Protein AF-A0A816FW37-F1 (afdb_monomer)

Structure (mmCIF, N/CA/C/O backbone):
data_AF-A0A816FW37-F1
#
_entry.id   AF-A0A816FW37-F1
#
loop_
_atom_site.group_PDB
_atom_site.id
_atom_site.type_symbol
_atom_site.label_atom_id
_atom_site.label_alt_id
_atom_site.label_comp_id
_atom_site.label_asym_id
_atom_site.label_entity_id
_atom_site.label_seq_id
_atom_site.pdbx_PDB_ins_code
_atom_site.Cartn_x
_atom_site.Cartn_y
_atom_site.Cartn_z
_atom_site.occupancy
_atom_site.B_iso_or_equiv
_atom_site.auth_seq_id
_atom_site.auth_comp_id
_atom_site.auth_asym_id
_atom_site.auth_atom_id
_atom_site.pdbx_PDB_model_num
ATOM 1 N N . MET A 1 1 ? 6.000 2.654 23.939 1.00 50.28 1 MET A N 1
ATOM 2 C CA . MET A 1 1 ? 4.684 3.120 23.438 1.00 50.28 1 MET A CA 1
ATOM 3 C C . MET A 1 1 ? 4.744 4.065 22.223 1.00 50.28 1 MET A C 1
ATOM 5 O O . MET A 1 1 ? 3.702 4.258 21.612 1.00 50.28 1 MET A O 1
ATOM 9 N N . SER A 1 2 ? 5.897 4.619 21.807 1.00 62.69 2 SER A N 1
ATOM 10 C CA . SER A 1 2 ? 5.949 5.564 20.665 1.00 62.69 2 SER A CA 1
ATOM 11 C C . SER A 1 2 ? 5.741 4.944 19.274 1.00 62.69 2 SER A C 1
ATOM 13 O O . SER A 1 2 ? 5.118 5.576 18.431 1.00 62.69 2 SER A O 1
ATOM 15 N N . TYR A 1 3 ? 6.193 3.708 19.027 1.00 64.31 3 TYR A N 1
ATOM 16 C CA . TYR A 1 3 ? 6.096 3.083 17.696 1.00 64.31 3 TYR A CA 1
ATOM 17 C C . TYR A 1 3 ? 4.648 2.761 17.287 1.00 64.31 3 TYR A C 1
ATOM 19 O O . TYR A 1 3 ? 4.237 3.073 16.177 1.00 64.31 3 TYR A O 1
ATOM 27 N N . MET A 1 4 ? 3.829 2.256 18.220 1.00 60.22 4 MET A N 1
ATOM 28 C CA . MET A 1 4 ? 2.393 2.033 17.981 1.00 60.22 4 MET A CA 1
ATOM 29 C C . MET A 1 4 ? 1.646 3.320 17.615 1.00 60.22 4 MET A C 1
ATOM 31 O O . MET A 1 4 ? 0.770 3.268 16.763 1.00 60.22 4 MET A O 1
ATOM 35 N N . ARG A 1 5 ? 2.009 4.468 18.212 1.00 61.19 5 ARG A N 1
ATOM 36 C CA . ARG A 1 5 ? 1.451 5.778 17.827 1.00 61.19 5 ARG A CA 1
ATOM 37 C C . ARG A 1 5 ? 1.886 6.208 16.427 1.00 61.19 5 ARG A C 1
ATOM 39 O O . ARG A 1 5 ? 1.120 6.863 15.735 1.00 61.19 5 ARG A O 1
ATOM 46 N N . SER A 1 6 ? 3.096 5.838 16.013 1.00 62.09 6 SER A N 1
ATOM 47 C CA . SER A 1 6 ? 3.582 6.108 14.659 1.00 62.09 6 SER A CA 1
ATOM 48 C C . SER A 1 6 ? 2.854 5.261 13.610 1.00 62.09 6 SER A C 1
ATOM 50 O O . SER A 1 6 ? 2.553 5.763 12.535 1.00 62.09 6 SER A O 1
ATOM 52 N N . ILE A 1 7 ? 2.513 4.008 13.935 1.00 63.22 7 ILE A N 1
ATOM 53 C CA . ILE A 1 7 ? 1.723 3.127 13.058 1.00 63.22 7 ILE A CA 1
ATOM 54 C C . ILE A 1 7 ? 0.291 3.651 12.903 1.00 63.22 7 ILE A C 1
ATOM 56 O O . ILE A 1 7 ? -0.211 3.702 11.790 1.00 63.22 7 ILE A O 1
ATOM 60 N N . THR A 1 8 ? -0.363 4.108 13.977 1.00 58.28 8 THR A N 1
ATOM 61 C CA . THR A 1 8 ? -1.691 4.745 13.865 1.00 58.28 8 THR A CA 1
ATOM 62 C C . THR A 1 8 ? -1.662 6.133 13.225 1.00 58.28 8 THR A C 1
ATOM 64 O O . THR A 1 8 ? -2.718 6.656 12.885 1.00 58.28 8 THR A O 1
ATOM 67 N N . SER A 1 9 ? -0.479 6.726 13.031 1.00 60.28 9 SER A N 1
ATOM 68 C CA . SER A 1 9 ? -0.315 7.919 12.196 1.00 60.28 9 SER A CA 1
ATOM 69 C C . SER A 1 9 ? -0.237 7.590 10.701 1.00 60.28 9 SER A C 1
ATOM 71 O O . SER A 1 9 ? -0.280 8.512 9.887 1.00 60.28 9 SER A O 1
ATOM 73 N N . MET A 1 10 ? -0.107 6.314 10.318 1.00 62.19 10 MET A N 1
ATOM 74 C CA . MET A 1 10 ? -0.288 5.914 8.924 1.00 62.19 10 MET A CA 1
ATOM 75 C C . MET A 1 10 ? -1.764 6.071 8.567 1.00 62.19 10 MET A C 1
ATOM 77 O O . MET A 1 10 ? -2.631 5.717 9.357 1.00 62.19 10 MET A O 1
ATOM 81 N N . ASN A 1 11 ? -2.059 6.597 7.377 1.00 64.31 11 ASN A N 1
ATOM 82 C CA . ASN A 1 11 ? -3.413 6.963 6.924 1.00 64.31 11 ASN A CA 1
ATOM 83 C C . ASN A 1 11 ? -4.423 5.791 6.819 1.00 64.31 11 ASN A C 1
ATOM 85 O O . ASN A 1 11 ? -5.532 5.976 6.305 1.00 64.31 11 ASN A O 1
ATOM 89 N N . VAL A 1 12 ? -4.078 4.599 7.312 1.00 64.44 12 VAL A N 1
ATOM 90 C CA . VAL A 1 12 ? -5.013 3.497 7.550 1.00 64.44 12 VAL A CA 1
ATOM 91 C C . VAL A 1 12 ? -5.883 3.889 8.738 1.00 64.44 12 VAL A C 1
ATOM 93 O O . VAL A 1 12 ? -5.441 3.929 9.883 1.00 64.44 12 VAL A O 1
ATOM 96 N N . THR A 1 13 ? -7.119 4.267 8.446 1.00 64.50 13 THR A N 1
ATOM 97 C CA . THR A 1 13 ? -7.950 5.043 9.375 1.00 64.50 13 THR A CA 1
ATOM 98 C C . THR A 1 13 ? -9.237 4.326 9.742 1.00 64.50 13 THR A C 1
ATOM 100 O O . THR A 1 13 ? -9.881 4.707 10.719 1.00 64.50 13 THR A O 1
ATOM 103 N N . ASN A 1 14 ? -9.634 3.287 9.000 1.00 73.81 14 ASN A N 1
ATOM 104 C CA . ASN A 1 14 ? -10.878 2.582 9.274 1.00 73.81 14 ASN A CA 1
ATOM 105 C C . ASN A 1 14 ? -10.838 1.086 8.919 1.00 73.81 14 ASN A C 1
ATOM 107 O O . ASN A 1 14 ? -10.039 0.627 8.113 1.00 73.81 14 ASN A O 1
ATOM 111 N N . LYS A 1 15 ? -11.781 0.332 9.492 1.00 83.88 15 LYS A N 1
ATOM 112 C CA . LYS A 1 15 ? -11.983 -1.110 9.260 1.00 83.88 15 LYS A CA 1
ATOM 113 C C . LYS A 1 15 ? -12.370 -1.501 7.824 1.00 83.88 15 LYS A C 1
ATOM 115 O O . LYS A 1 15 ? -12.345 -2.676 7.484 1.00 83.88 15 LYS A O 1
ATOM 120 N N . ASN A 1 16 ? -12.783 -0.540 6.998 1.00 86.44 16 ASN A N 1
ATOM 121 C CA . ASN A 1 16 ? -13.108 -0.780 5.592 1.00 86.44 16 ASN A CA 1
ATOM 122 C C . ASN A 1 16 ? -11.877 -0.575 4.696 1.00 86.44 16 ASN A C 1
ATOM 124 O O . ASN A 1 16 ? -11.995 -0.685 3.476 1.00 86.44 16 ASN A O 1
ATOM 128 N N . ASP A 1 17 ? -10.717 -0.250 5.276 1.00 89.12 17 ASP A N 1
ATOM 129 C CA . ASP A 1 17 ? -9.495 -0.093 4.514 1.00 89.12 17 ASP A CA 1
ATOM 130 C C . ASP A 1 17 ? -8.937 -1.434 4.070 1.00 89.12 17 ASP A C 1
ATOM 132 O O . ASP A 1 17 ? -8.867 -2.398 4.834 1.00 89.12 17 ASP A O 1
ATOM 136 N N . ILE A 1 18 ? -8.532 -1.461 2.805 1.00 91.25 18 ILE A N 1
ATOM 137 C CA . ILE A 1 18 ? -7.901 -2.599 2.160 1.00 91.25 18 ILE A CA 1
ATOM 138 C C . ILE A 1 18 ? -6.469 -2.173 1.856 1.00 91.25 18 ILE A C 1
ATOM 140 O O . ILE A 1 18 ? -6.224 -1.363 0.956 1.00 91.25 18 ILE A O 1
ATOM 144 N N . VAL A 1 19 ? -5.545 -2.680 2.669 1.00 90.69 19 VAL A N 1
ATOM 145 C CA . VAL A 1 19 ? -4.120 -2.338 2.656 1.00 90.69 19 VAL A CA 1
ATOM 146 C C . VAL A 1 19 ? -3.381 -3.344 1.788 1.00 90.69 19 VAL A C 1
ATOM 148 O O . VAL A 1 19 ? -3.416 -4.541 2.065 1.00 90.69 19 VAL A O 1
ATOM 151 N N . VAL A 1 20 ? -2.695 -2.874 0.748 1.00 91.44 20 VAL A N 1
ATOM 152 C CA . VAL A 1 20 ? -1.846 -3.736 -0.084 1.00 91.44 20 VAL A CA 1
ATOM 153 C C . VAL A 1 20 ? -0.521 -3.975 0.625 1.00 91.44 20 VAL A C 1
ATOM 155 O O . VAL A 1 20 ? 0.226 -3.029 0.857 1.00 91.44 20 VAL A O 1
ATOM 158 N N . GLN A 1 21 ? -0.215 -5.239 0.920 1.00 90.75 21 GLN A N 1
ATOM 159 C CA . GLN A 1 21 ? 1.113 -5.639 1.370 1.00 90.75 21 GLN A CA 1
ATOM 160 C C . GLN A 1 21 ? 2.010 -5.837 0.142 1.00 90.75 21 GLN A C 1
ATOM 162 O O . GLN A 1 21 ? 2.023 -6.907 -0.475 1.00 90.75 21 GLN A O 1
ATOM 167 N N . LEU A 1 22 ? 2.699 -4.757 -0.232 1.00 87.31 22 LEU A N 1
ATOM 168 C CA . LEU A 1 22 ? 3.634 -4.695 -1.355 1.00 87.31 22 LEU A CA 1
ATOM 169 C C . LEU A 1 22 ? 5.103 -4.791 -0.921 1.00 87.31 22 LEU A C 1
ATOM 171 O O . LEU A 1 22 ? 5.950 -5.269 -1.683 1.00 87.31 22 LEU A O 1
ATOM 175 N N . THR A 1 23 ? 5.416 -4.309 0.274 1.00 83.62 23 THR A N 1
ATOM 176 C CA . THR A 1 23 ? 6.782 -4.166 0.755 1.00 83.62 23 THR A CA 1
ATOM 177 C C . THR A 1 23 ? 7.402 -5.533 1.047 1.00 83.62 23 THR A C 1
ATOM 179 O O . THR A 1 23 ? 6.810 -6.396 1.682 1.00 83.62 23 THR A O 1
ATOM 182 N N . SER A 1 24 ? 8.634 -5.767 0.593 1.00 82.06 24 SER A N 1
ATOM 183 C CA . SER A 1 24 ? 9.347 -7.000 0.950 1.00 82.06 24 SER A CA 1
ATOM 184 C C . SER A 1 24 ? 9.631 -7.043 2.455 1.00 82.06 24 SER A C 1
ATOM 186 O O . SER A 1 24 ? 9.937 -6.020 3.064 1.00 82.06 24 SER A O 1
ATOM 188 N N . SER A 1 25 ? 9.620 -8.238 3.050 1.00 77.31 25 SER A N 1
ATOM 189 C CA . SER A 1 25 ? 9.926 -8.448 4.472 1.00 77.31 25 SER A CA 1
ATOM 190 C C . SER A 1 25 ? 11.325 -7.977 4.888 1.00 77.31 25 SER A C 1
ATOM 192 O O . SER A 1 25 ? 11.610 -7.885 6.078 1.00 77.31 25 SER A O 1
ATOM 194 N N . SER A 1 26 ? 12.214 -7.712 3.927 1.00 80.88 26 SER A N 1
ATOM 195 C CA . SER A 1 26 ? 13.543 -7.142 4.170 1.00 80.88 26 SER A CA 1
ATOM 196 C C . SER A 1 26 ? 13.535 -5.628 4.419 1.00 80.88 26 SER A C 1
ATOM 198 O O . SER A 1 26 ? 14.563 -5.096 4.830 1.00 80.88 26 SER A O 1
ATOM 200 N N . PHE A 1 27 ? 12.414 -4.939 4.181 1.00 80.81 27 PHE A N 1
ATOM 201 C CA . PHE A 1 27 ? 12.247 -3.510 4.446 1.00 80.81 27 PHE A CA 1
ATOM 202 C C . PHE A 1 27 ? 11.393 -3.277 5.697 1.00 80.81 27 PHE A C 1
ATOM 204 O O . PHE A 1 27 ? 10.464 -4.024 6.008 1.00 80.81 27 PHE A O 1
ATOM 211 N N . ASP A 1 28 ? 11.699 -2.200 6.41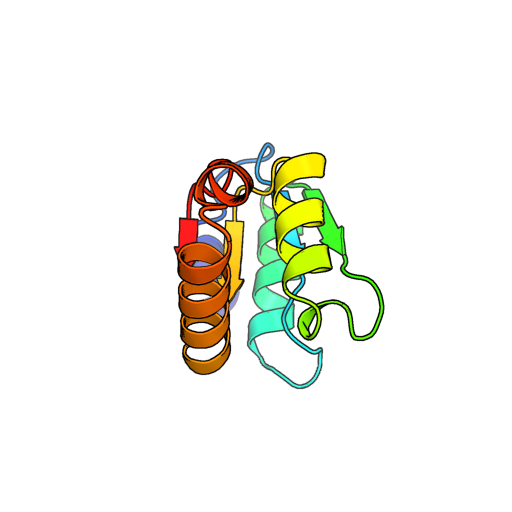2 1.00 80.12 28 ASP A N 1
ATOM 212 C CA . ASP A 1 28 ? 11.074 -1.803 7.674 1.00 80.12 28 ASP A CA 1
ATOM 213 C C . ASP A 1 28 ? 9.590 -1.426 7.543 1.00 80.12 28 ASP A C 1
ATOM 215 O O . ASP A 1 28 ? 8.845 -1.541 8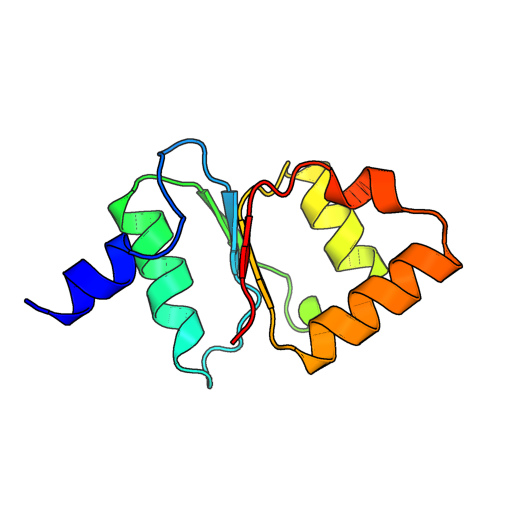.517 1.00 80.12 28 ASP A O 1
ATOM 219 N N . HIS A 1 29 ? 9.135 -1.055 6.344 1.00 79.12 29 HIS A N 1
ATOM 220 C CA . HIS A 1 29 ? 7.742 -0.679 6.093 1.00 79.12 29 HIS A CA 1
ATOM 221 C C . HIS A 1 29 ? 6.747 -1.858 6.037 1.00 79.12 29 HIS A C 1
ATOM 223 O O . HIS A 1 29 ? 5.550 -1.659 6.245 1.00 79.12 29 HIS A O 1
ATOM 229 N N . HIS A 1 30 ? 7.219 -3.101 5.871 1.00 82.25 30 HIS A N 1
ATOM 230 C CA . HIS A 1 30 ? 6.349 -4.288 5.853 1.00 82.25 30 HIS A CA 1
ATOM 231 C C . HIS A 1 30 ? 5.601 -4.483 7.187 1.00 82.25 30 HIS A C 1
ATOM 233 O O . HIS A 1 30 ? 4.435 -4.883 7.224 1.00 82.25 30 HIS A O 1
ATOM 239 N N . MET A 1 31 ? 6.255 -4.180 8.315 1.00 85.69 31 MET A N 1
ATOM 240 C CA . MET A 1 31 ? 5.657 -4.328 9.647 1.00 85.69 31 MET A CA 1
ATOM 241 C C . MET A 1 31 ? 4.514 -3.331 9.891 1.00 85.69 31 MET A C 1
ATOM 243 O O . MET A 1 31 ? 3.429 -3.773 10.272 1.00 85.69 31 MET A O 1
ATOM 247 N N . PRO A 1 32 ? 4.701 -2.018 9.677 1.00 82.25 32 PRO A N 1
ATOM 248 C CA . PRO A 1 32 ? 3.624 -1.049 9.817 1.00 82.25 32 PRO A CA 1
ATOM 249 C C . PRO A 1 32 ? 2.412 -1.287 8.908 1.00 82.25 32 PRO A C 1
ATOM 251 O O . PRO A 1 32 ? 1.294 -1.070 9.362 1.00 82.25 32 PRO A O 1
ATOM 254 N N . GLU A 1 33 ? 2.590 -1.788 7.682 1.00 83.94 33 GLU A N 1
ATOM 255 C CA . GLU A 1 33 ? 1.466 -2.145 6.798 1.00 83.94 33 GLU A CA 1
ATOM 256 C C . GLU A 1 33 ? 0.590 -3.248 7.410 1.00 83.94 33 GLU A C 1
ATOM 258 O O . GLU A 1 33 ? -0.635 -3.124 7.490 1.00 83.94 33 GLU A O 1
ATOM 263 N N . ILE A 1 34 ? 1.225 -4.311 7.912 1.00 87.38 34 ILE A N 1
ATOM 264 C CA . ILE A 1 34 ? 0.525 -5.427 8.558 1.00 87.38 34 ILE A CA 1
ATOM 265 C C . ILE A 1 34 ? -0.087 -4.977 9.882 1.00 87.38 34 ILE A C 1
ATOM 267 O O . ILE A 1 34 ? -1.272 -5.194 10.132 1.00 87.38 34 ILE A O 1
ATOM 271 N N . ALA A 1 35 ? 0.710 -4.345 10.743 1.00 85.31 35 ALA A N 1
ATOM 272 C CA . ALA A 1 35 ? 0.277 -3.937 12.070 1.00 85.31 35 ALA A CA 1
ATOM 273 C C . ALA A 1 35 ? -0.827 -2.876 11.998 1.00 85.31 35 ALA A C 1
ATOM 275 O O . ALA A 1 35 ? -1.813 -2.989 12.717 1.00 85.31 35 ALA A O 1
ATOM 276 N N . GLY A 1 36 ? -0.707 -1.885 11.112 1.00 81.94 36 GLY A N 1
ATOM 277 C CA . GLY A 1 36 ? -1.721 -0.853 10.904 1.00 81.94 36 GLY A CA 1
ATOM 278 C C . GLY A 1 36 ? -3.052 -1.450 10.458 1.00 81.94 36 GLY A C 1
ATOM 279 O O . GLY A 1 36 ? -4.094 -1.122 11.025 1.00 81.94 36 GLY A O 1
ATOM 280 N N . CYS A 1 37 ? -3.017 -2.404 9.525 1.00 86.31 37 CYS A N 1
ATOM 281 C CA . CYS A 1 37 ? -4.206 -3.133 9.098 1.00 86.31 37 CYS A CA 1
ATOM 282 C C . CYS A 1 37 ? -4.839 -3.944 10.243 1.00 86.31 37 CYS A C 1
ATOM 284 O O . CYS A 1 37 ? -6.042 -3.849 10.484 1.00 86.31 37 CYS A O 1
ATOM 286 N N . LEU A 1 38 ? -4.036 -4.712 10.985 1.00 85.25 38 LEU A N 1
ATOM 287 C CA . LEU A 1 38 ? -4.528 -5.564 12.072 1.00 85.25 38 LEU A CA 1
ATOM 288 C C . LEU A 1 38 ? -5.057 -4.757 13.268 1.00 85.25 38 LEU A C 1
ATOM 290 O O . LEU A 1 38 ? -6.047 -5.151 13.877 1.00 85.25 38 LEU A O 1
ATOM 294 N N . ILE A 1 39 ? -4.433 -3.622 13.596 1.00 85.81 39 ILE A N 1
ATOM 295 C CA . ILE A 1 39 ? -4.854 -2.743 14.699 1.00 85.81 39 ILE A CA 1
ATOM 296 C C . ILE A 1 39 ? -6.179 -2.042 14.374 1.00 85.81 39 ILE A C 1
ATOM 298 O O . ILE A 1 39 ? -7.015 -1.867 15.258 1.00 85.81 39 ILE A O 1
ATOM 302 N N . THR A 1 40 ? -6.381 -1.633 13.120 1.00 84.31 40 THR A N 1
ATOM 303 C CA . THR A 1 40 ? -7.587 -0.902 12.684 1.00 84.31 40 THR A CA 1
ATOM 304 C C . THR A 1 40 ? -8.767 -1.814 12.341 1.00 84.31 40 THR A C 1
ATOM 306 O O . THR A 1 40 ? -9.894 -1.333 12.207 1.00 84.31 40 THR A O 1
ATOM 309 N N . GLY A 1 41 ? -8.528 -3.126 12.223 1.00 85.81 41 GLY A N 1
ATOM 310 C CA . GLY A 1 41 ? -9.523 -4.103 11.781 1.00 85.81 41 GLY A CA 1
ATOM 311 C C . GLY A 1 41 ? -9.794 -4.054 10.276 1.00 85.81 41 GLY A C 1
ATOM 312 O O . GLY A 1 41 ? -10.880 -4.442 9.853 1.00 85.81 41 GLY A O 1
ATOM 313 N N . GLY A 1 42 ? -8.845 -3.531 9.492 1.00 87.69 42 GLY A N 1
ATOM 314 C CA . GLY A 1 42 ? -8.897 -3.516 8.032 1.00 87.69 42 GLY A CA 1
ATOM 315 C C . GLY A 1 42 ? -8.608 -4.885 7.411 1.00 87.69 42 GLY A C 1
ATOM 316 O O . GLY A 1 42 ? -8.335 -5.870 8.101 1.00 87.69 42 GLY A O 1
ATOM 317 N N . THR A 1 43 ? -8.629 -4.939 6.081 1.00 90.56 43 THR A N 1
ATOM 318 C CA . THR A 1 43 ? -8.287 -6.138 5.304 1.00 90.56 43 THR A CA 1
ATOM 319 C C . THR A 1 43 ? -6.896 -6.007 4.696 1.00 90.56 43 THR A C 1
ATOM 321 O O . THR A 1 43 ? -6.606 -5.041 3.992 1.00 90.56 43 THR A O 1
ATOM 324 N N . LEU A 1 44 ? -6.039 -7.002 4.929 1.00 91.19 44 LEU A N 1
ATOM 325 C CA . LEU A 1 44 ? -4.703 -7.046 4.343 1.00 91.19 44 LEU A CA 1
ATOM 326 C C . LEU A 1 44 ? -4.743 -7.821 3.025 1.00 91.19 44 LEU A C 1
ATOM 328 O O . LEU A 1 44 ? -5.103 -8.999 2.997 1.00 91.19 44 LEU A O 1
ATOM 332 N N . LEU A 1 45 ? -4.341 -7.172 1.939 1.00 92.31 45 LEU A N 1
ATOM 333 C CA . LEU A 1 45 ? -4.261 -7.762 0.613 1.00 92.31 45 LEU A CA 1
ATOM 334 C C . LEU A 1 45 ? -2.826 -8.212 0.335 1.00 92.31 45 LEU A C 1
ATOM 336 O O . LEU A 1 45 ? -1.949 -7.402 0.039 1.00 92.31 45 LEU A O 1
ATOM 340 N N . LEU A 1 46 ? -2.595 -9.519 0.436 1.00 91.00 46 LEU A N 1
ATOM 341 C CA . LEU A 1 46 ? -1.293 -10.127 0.173 1.00 91.00 46 LEU A CA 1
ATOM 342 C C . LEU A 1 46 ? -1.086 -10.323 -1.331 1.00 91.00 46 LEU A C 1
ATOM 344 O O . LEU A 1 46 ? -1.882 -10.983 -2.004 1.00 91.00 46 LEU A O 1
ATOM 348 N N . LEU A 1 47 ? 0.009 -9.777 -1.856 1.00 89.81 47 LEU A N 1
ATOM 349 C CA . LEU A 1 47 ? 0.421 -10.048 -3.228 1.00 89.81 47 LEU A CA 1
ATOM 350 C C . LEU A 1 47 ? 0.961 -11.478 -3.361 1.00 89.81 47 LEU A C 1
ATOM 352 O O . LEU A 1 47 ? 1.463 -12.084 -2.414 1.00 89.81 47 LEU A O 1
ATOM 356 N N . LYS A 1 48 ? 0.889 -12.017 -4.581 1.00 88.19 48 LYS A N 1
AT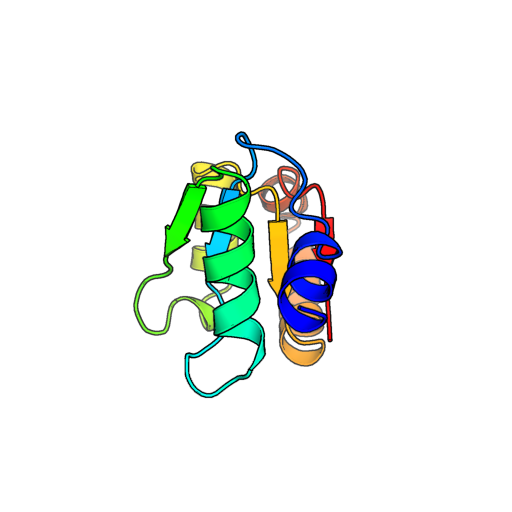OM 357 C CA . LYS A 1 48 ? 1.616 -13.241 -4.929 1.00 88.19 48 LYS A CA 1
ATOM 358 C C . LYS A 1 48 ? 3.124 -12.976 -4.844 1.00 88.19 48 LYS A C 1
ATOM 360 O O . LYS A 1 48 ? 3.539 -11.833 -5.056 1.00 88.19 48 LYS A O 1
ATOM 365 N N . PRO A 1 49 ? 3.949 -14.014 -4.616 1.00 85.19 49 PRO A N 1
ATOM 366 C CA . PRO A 1 49 ? 5.400 -13.885 -4.706 1.00 85.19 49 PRO A CA 1
ATOM 367 C C . PRO A 1 49 ? 5.808 -13.205 -6.020 1.00 85.19 49 PRO A C 1
ATOM 369 O O . PRO A 1 49 ? 5.310 -13.579 -7.082 1.00 85.19 49 PRO A O 1
ATOM 372 N N . ASN A 1 50 ? 6.681 -12.198 -5.940 1.00 81.88 50 ASN A N 1
ATOM 373 C CA . ASN A 1 50 ? 7.135 -11.360 -7.061 1.00 81.88 50 ASN A CA 1
ATOM 374 C C . ASN A 1 50 ? 6.035 -10.561 -7.795 1.00 81.88 50 ASN A C 1
ATOM 376 O O . ASN A 1 50 ? 6.300 -9.965 -8.837 1.00 81.88 50 ASN A O 1
ATOM 380 N N . GLY A 1 51 ? 4.808 -10.504 -7.266 1.00 82.44 51 GLY A N 1
ATOM 381 C CA . GLY A 1 51 ? 3.695 -9.771 -7.879 1.00 82.44 51 GLY A CA 1
ATOM 382 C C . GLY A 1 51 ? 3.870 -8.249 -7.875 1.00 82.44 51 GLY A C 1
ATOM 383 O O . GLY A 1 51 ? 3.208 -7.553 -8.632 1.00 82.44 51 GLY A O 1
ATOM 384 N N . ASN A 1 52 ? 4.786 -7.727 -7.061 1.00 82.69 52 ASN A N 1
ATOM 385 C CA . ASN A 1 52 ? 5.190 -6.321 -7.035 1.00 82.69 52 ASN A CA 1
ATOM 386 C C . ASN A 1 52 ? 5.987 -5.884 -8.284 1.00 82.69 52 ASN A C 1
ATOM 388 O O . ASN A 1 52 ? 6.102 -4.686 -8.531 1.00 82.69 52 ASN A O 1
ATOM 392 N N . HIS A 1 53 ? 6.525 -6.824 -9.071 1.00 85.19 53 HIS A N 1
ATOM 393 C CA . HIS A 1 53 ? 7.241 -6.529 -10.320 1.00 85.19 53 HIS A CA 1
ATOM 394 C C . HIS A 1 53 ? 6.326 -6.467 -11.553 1.00 85.19 53 HIS A C 1
ATOM 396 O O . HIS A 1 53 ? 6.750 -5.989 -12.603 1.00 85.19 53 HIS A O 1
ATOM 402 N N . ASP A 1 54 ? 5.079 -6.932 -11.441 1.00 90.50 54 ASP A N 1
ATOM 403 C CA . ASP A 1 54 ? 4.104 -6.941 -12.532 1.00 90.50 54 ASP A CA 1
ATOM 404 C C . ASP A 1 54 ? 3.057 -5.835 -12.317 1.00 90.50 54 ASP A C 1
ATOM 406 O O . ASP A 1 54 ? 2.119 -5.974 -11.528 1.00 90.50 54 ASP A O 1
ATOM 410 N N . MET A 1 55 ? 3.211 -4.723 -13.043 1.00 89.94 55 MET A N 1
ATOM 411 C CA . MET A 1 55 ? 2.302 -3.571 -12.962 1.00 89.94 55 MET A CA 1
ATOM 412 C C . MET A 1 55 ? 0.888 -3.896 -13.456 1.00 89.94 55 MET A C 1
ATOM 414 O O . MET A 1 55 ? -0.096 -3.367 -12.929 1.00 89.94 55 MET A O 1
ATOM 418 N N . ALA A 1 56 ? 0.756 -4.792 -14.436 1.00 89.94 56 ALA A N 1
ATOM 419 C CA . ALA A 1 56 ? -0.549 -5.205 -14.935 1.00 89.94 56 ALA A CA 1
ATOM 420 C C . ALA A 1 56 ? -1.290 -6.021 -13.870 1.00 89.94 56 ALA A C 1
ATOM 422 O O . ALA A 1 56 ? -2.468 -5.775 -13.610 1.00 89.94 56 ALA A O 1
ATOM 423 N N . TYR A 1 57 ? -0.591 -6.942 -13.204 1.00 90.88 57 TYR A N 1
ATOM 424 C CA . TYR A 1 57 ? -1.129 -7.685 -12.069 1.00 90.88 57 TYR A CA 1
ATOM 425 C C . TYR A 1 57 ? -1.487 -6.767 -10.900 1.00 90.88 57 TYR A C 1
ATOM 427 O O . TYR A 1 57 ? -2.595 -6.862 -10.371 1.00 90.88 57 TYR A O 1
ATOM 435 N N . LEU A 1 58 ? -0.582 -5.864 -10.521 1.00 90.81 58 LEU A N 1
ATOM 436 C CA . LEU A 1 58 ? -0.764 -4.954 -9.395 1.00 90.81 58 LEU A CA 1
ATOM 437 C C . LEU A 1 58 ? -1.973 -4.035 -9.601 1.00 90.81 58 LEU A C 1
ATOM 439 O O . LEU A 1 58 ? -2.849 -3.974 -8.739 1.00 90.81 58 LEU A O 1
ATOM 443 N N . THR A 1 59 ? -2.082 -3.391 -10.765 1.00 90.75 59 THR A N 1
ATOM 444 C CA . THR A 1 59 ? -3.242 -2.544 -11.093 1.00 90.75 59 THR A CA 1
ATOM 445 C C . THR A 1 59 ? -4.547 -3.340 -11.145 1.00 90.75 59 THR A C 1
ATOM 447 O O . THR A 1 59 ? -5.575 -2.861 -10.669 1.00 90.75 59 THR A O 1
ATOM 450 N N . ASN A 1 60 ? -4.516 -4.575 -11.655 1.00 90.62 60 ASN A N 1
ATOM 451 C CA . ASN A 1 60 ? -5.688 -5.447 -11.694 1.00 90.62 60 ASN A CA 1
ATOM 452 C C . ASN A 1 60 ? -6.124 -5.884 -10.285 1.00 90.62 60 ASN A C 1
ATOM 454 O O . ASN A 1 60 ? -7.313 -5.913 -9.981 1.00 90.62 60 ASN A O 1
ATOM 458 N N . ILE A 1 61 ? -5.178 -6.192 -9.396 1.00 91.62 61 ILE A N 1
ATOM 459 C CA . ILE A 1 61 ? -5.479 -6.547 -8.006 1.00 91.62 61 ILE A CA 1
ATOM 460 C C . ILE A 1 61 ? -6.036 -5.368 -7.219 1.00 91.62 61 ILE A C 1
ATOM 462 O O 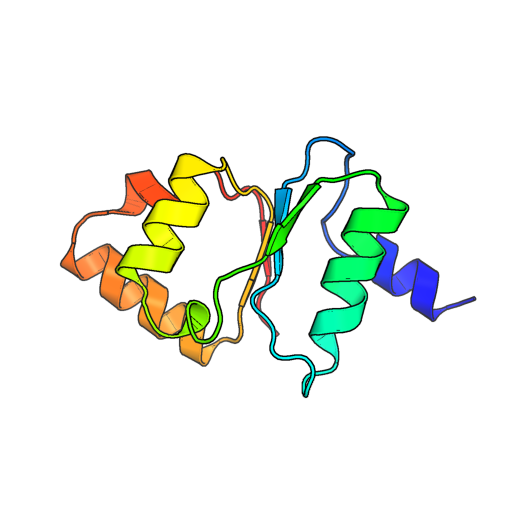. ILE A 1 61 ? -6.971 -5.565 -6.441 1.00 91.62 61 ILE A O 1
ATOM 466 N N . ILE A 1 62 ? -5.482 -4.171 -7.421 1.00 91.06 62 ILE A N 1
ATOM 467 C CA . ILE A 1 62 ? -5.964 -2.944 -6.780 1.00 91.06 62 ILE A CA 1
ATOM 468 C C . ILE A 1 62 ? -7.424 -2.713 -7.159 1.00 91.06 62 ILE A C 1
ATOM 470 O O . ILE A 1 62 ? -8.258 -2.531 -6.275 1.00 91.06 62 ILE A O 1
ATOM 474 N N . GLN A 1 63 ? -7.739 -2.818 -8.452 1.00 90.56 63 GLN A N 1
ATOM 475 C CA . GLN A 1 63 ? -9.097 -2.652 -8.951 1.00 90.56 63 GLN A CA 1
ATOM 476 C C . GLN A 1 63 ? -10.046 -3.743 -8.436 1.00 90.56 63 GLN A C 1
ATOM 478 O O . GLN A 1 63 ? -11.107 -3.431 -7.904 1.00 90.56 63 GLN A O 1
ATOM 483 N N . ASN A 1 64 ? -9.679 -5.019 -8.589 1.00 91.38 64 ASN A N 1
ATOM 484 C CA . ASN A 1 64 ? -10.576 -6.143 -8.296 1.00 91.38 64 ASN A CA 1
ATOM 485 C C . ASN A 1 64 ? -10.893 -6.283 -6.808 1.00 91.38 64 ASN A C 1
ATOM 487 O O . ASN A 1 64 ? -11.972 -6.752 -6.456 1.00 91.38 64 ASN A O 1
ATOM 491 N N . ASN A 1 65 ? -9.962 -5.883 -5.942 1.00 90.94 65 ASN A N 1
ATOM 492 C CA . ASN A 1 65 ? -10.140 -5.952 -4.495 1.00 90.94 65 ASN A CA 1
ATOM 493 C C . ASN A 1 65 ? -10.458 -4.588 -3.879 1.00 90.94 65 ASN A C 1
ATOM 495 O O . ASN A 1 65 ? -10.455 -4.480 -2.660 1.00 90.94 65 ASN A O 1
ATOM 499 N N . CYS A 1 66 ? -10.700 -3.553 -4.690 1.00 88.94 66 CYS A N 1
ATOM 500 C CA . CYS A 1 66 ? -10.974 -2.192 -4.232 1.00 88.94 66 CYS A CA 1
ATOM 501 C C . CYS A 1 66 ? -9.971 -1.688 -3.182 1.00 88.94 66 CYS A C 1
ATOM 503 O O . CYS A 1 66 ? -10.366 -1.119 -2.163 1.00 88.94 66 CYS A O 1
ATOM 505 N N . ALA A 1 67 ? -8.674 -1.909 -3.421 1.00 90.88 67 ALA A N 1
ATOM 506 C CA . ALA A 1 67 ? -7.634 -1.498 -2.486 1.00 90.88 67 ALA A CA 1
ATOM 507 C C . ALA A 1 67 ? -7.723 0.011 -2.219 1.00 90.88 67 ALA A C 1
ATOM 509 O O . ALA A 1 67 ? -7.878 0.792 -3.163 1.00 90.88 67 ALA A O 1
ATOM 510 N N . THR A 1 68 ? -7.631 0.410 -0.947 1.00 89.81 68 THR A N 1
ATOM 511 C CA . THR A 1 68 ? -7.794 1.810 -0.515 1.00 89.81 68 THR A CA 1
ATOM 512 C C . THR A 1 68 ? -6.480 2.454 -0.099 1.00 89.81 68 THR A C 1
ATOM 514 O O . THR A 1 68 ? -6.359 3.680 -0.175 1.00 89.81 68 THR A O 1
ATOM 517 N N . PHE A 1 69 ? -5.502 1.650 0.321 1.00 89.19 69 PHE A N 1
ATOM 518 C CA . PHE A 1 69 ? -4.210 2.121 0.796 1.00 89.19 69 PHE A CA 1
ATOM 519 C C . PHE A 1 69 ? -3.074 1.302 0.188 1.00 89.19 69 PHE A C 1
ATOM 521 O O . PHE A 1 69 ? -3.098 0.069 0.204 1.00 89.19 69 PHE A O 1
ATOM 528 N N . ILE A 1 70 ? -2.055 2.003 -0.304 1.00 90.00 70 ILE A N 1
ATOM 529 C CA . ILE A 1 70 ? -0.804 1.403 -0.758 1.00 90.00 70 ILE A CA 1
ATOM 530 C C . ILE A 1 70 ? 0.376 2.255 -0.294 1.00 90.00 70 ILE A C 1
ATOM 532 O O . ILE A 1 70 ? 0.368 3.484 -0.425 1.00 90.00 70 ILE A O 1
ATOM 536 N N . PHE A 1 71 ? 1.391 1.582 0.237 1.00 88.38 71 PHE A N 1
ATOM 537 C CA . PHE A 1 71 ? 2.716 2.155 0.387 1.00 88.38 71 PHE A CA 1
ATOM 538 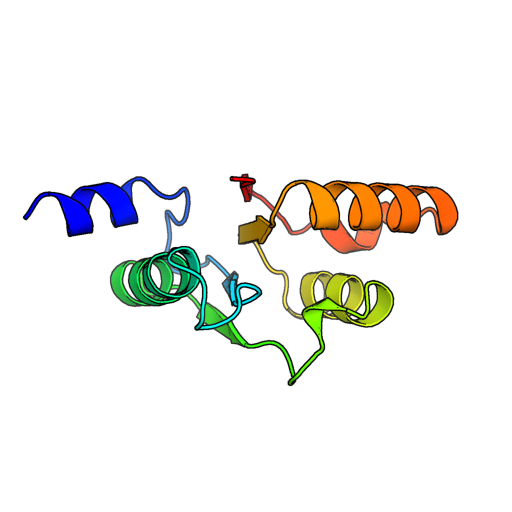C C . PHE A 1 71 ? 3.588 1.678 -0.771 1.00 88.38 71 PHE A C 1
ATOM 540 O O . PHE A 1 71 ? 3.575 0.501 -1.134 1.00 88.38 71 PHE A O 1
ATOM 547 N N . ILE A 1 72 ? 4.303 2.606 -1.393 1.00 88.75 72 ILE A N 1
ATOM 548 C CA . ILE A 1 72 ? 5.093 2.332 -2.586 1.00 88.75 72 ILE A CA 1
ATOM 549 C C . ILE A 1 72 ? 6.357 3.186 -2.579 1.00 88.75 72 ILE A C 1
ATOM 551 O O . ILE A 1 72 ? 6.305 4.400 -2.406 1.00 88.75 72 ILE A O 1
ATOM 555 N N . VAL A 1 73 ? 7.511 2.554 -2.782 1.00 89.44 73 VAL A N 1
ATOM 556 C CA . VAL A 1 73 ? 8.786 3.278 -2.865 1.00 89.44 73 VAL A CA 1
ATOM 557 C C . VAL A 1 73 ? 8.803 4.210 -4.088 1.00 89.44 73 VAL A C 1
ATOM 559 O O . VAL A 1 73 ? 8.235 3.849 -5.125 1.00 89.44 73 VAL A O 1
ATOM 562 N N . PRO A 1 74 ? 9.479 5.375 -4.027 1.00 88.62 74 PRO A N 1
ATOM 563 C CA . PRO A 1 74 ? 9.461 6.367 -5.104 1.00 88.62 74 PRO A CA 1
ATOM 564 C C . PRO A 1 74 ? 9.818 5.810 -6.487 1.00 88.62 74 PRO A C 1
ATOM 566 O O . PRO A 1 74 ? 9.172 6.145 -7.472 1.00 88.62 74 PRO A O 1
ATOM 569 N N . SER A 1 75 ? 10.802 4.910 -6.565 1.00 89.69 75 SER A N 1
ATOM 570 C CA . SER A 1 75 ? 11.211 4.281 -7.827 1.00 89.69 75 SER A CA 1
ATOM 571 C C . SER A 1 75 ? 10.101 3.440 -8.461 1.00 89.69 75 SER A C 1
ATOM 573 O O . SER A 1 75 ? 9.920 3.477 -9.675 1.00 89.69 75 SER A O 1
ATOM 575 N N . LEU A 1 76 ? 9.337 2.704 -7.650 1.00 89.25 76 LEU A N 1
ATOM 576 C CA . LEU A 1 76 ? 8.223 1.890 -8.130 1.00 89.25 76 LEU A CA 1
ATOM 577 C C . LEU A 1 76 ? 7.001 2.752 -8.455 1.00 89.25 76 LEU A C 1
ATOM 579 O O . LEU A 1 76 ? 6.267 2.432 -9.384 1.00 89.25 76 LEU A O 1
ATOM 583 N N . LEU A 1 77 ? 6.813 3.864 -7.736 1.00 90.88 77 LEU A N 1
ATOM 584 C CA . LEU A 1 77 ? 5.778 4.846 -8.046 1.00 90.88 77 LEU A CA 1
ATOM 585 C C . LEU A 1 77 ? 5.995 5.471 -9.428 1.00 90.88 77 LEU A C 1
ATOM 587 O O . LEU A 1 77 ? 5.040 5.567 -10.191 1.00 90.88 77 LEU A O 1
ATOM 591 N N . SER A 1 78 ? 7.232 5.837 -9.780 1.00 91.50 78 SER A N 1
ATOM 592 C CA . SER A 1 78 ? 7.543 6.343 -11.124 1.00 91.50 78 SER A CA 1
ATOM 593 C C . SER A 1 78 ? 7.184 5.323 -12.207 1.00 91.50 78 SER A C 1
ATOM 595 O O . SER A 1 78 ? 6.480 5.657 -13.153 1.00 91.50 78 SER A O 1
ATOM 597 N N . ILE A 1 79 ? 7.577 4.058 -12.017 1.00 92.19 79 ILE A N 1
ATOM 598 C CA . ILE A 1 79 ? 7.254 2.967 -12.952 1.00 92.19 79 ILE A CA 1
ATOM 599 C C . ILE A 1 79 ? 5.734 2.774 -13.072 1.00 92.19 79 ILE A C 1
ATOM 601 O O . ILE A 1 79 ? 5.220 2.544 -14.167 1.00 92.19 79 ILE A O 1
ATOM 605 N N . LEU A 1 80 ? 5.005 2.868 -11.956 1.00 89.88 80 LEU A N 1
ATOM 606 C CA . LEU A 1 80 ? 3.547 2.785 -11.943 1.00 89.88 80 LEU A CA 1
ATOM 607 C C . LEU A 1 80 ? 2.919 3.923 -12.761 1.00 89.88 80 LEU A C 1
ATOM 609 O O . LEU A 1 80 ? 2.016 3.663 -13.554 1.00 89.88 80 LEU A O 1
ATOM 613 N N . CYS A 1 81 ? 3.384 5.163 -12.583 1.00 91.00 81 CYS A N 1
ATOM 614 C CA . CYS A 1 81 ? 2.899 6.319 -13.338 1.00 91.00 81 CYS A CA 1
ATOM 615 C C . CYS A 1 81 ? 3.144 6.147 -14.842 1.00 91.00 81 CYS A C 1
ATOM 617 O O . CYS A 1 81 ? 2.190 6.237 -15.614 1.00 91.00 81 CYS A O 1
ATOM 619 N N . ASP A 1 82 ? 4.367 5.789 -15.242 1.00 92.31 82 ASP A N 1
ATOM 620 C CA . ASP A 1 82 ? 4.720 5.549 -16.649 1.00 92.31 82 ASP A CA 1
ATOM 621 C C . ASP A 1 82 ? 3.836 4.451 -17.270 1.00 92.31 82 ASP A C 1
ATOM 623 O O . ASP A 1 82 ? 3.348 4.562 -18.401 1.00 92.31 82 ASP A O 1
ATOM 627 N N . PHE A 1 83 ? 3.575 3.380 -16.510 1.00 91.25 83 PHE A N 1
ATOM 628 C CA . PHE A 1 83 ? 2.699 2.292 -16.936 1.00 91.25 83 PHE A CA 1
ATOM 629 C C . PHE A 1 83 ? 1.249 2.756 -17.141 1.00 91.25 83 PHE A C 1
ATOM 631 O O . PHE A 1 83 ? 0.614 2.365 -18.127 1.00 91.25 83 PHE A O 1
ATOM 638 N N . LEU A 1 84 ? 0.725 3.575 -16.224 1.00 89.88 84 LEU A N 1
ATOM 639 C CA . LEU A 1 84 ? -0.641 4.100 -16.275 1.00 89.88 84 LEU A CA 1
ATOM 640 C C . LEU A 1 84 ? -0.847 5.079 -17.431 1.00 89.88 84 LEU A C 1
ATOM 642 O O . LEU A 1 84 ? -1.885 4.995 -18.087 1.00 89.88 84 LEU A O 1
ATOM 646 N N . GLU A 1 85 ? 0.132 5.947 -17.695 1.00 90.44 85 GLU A N 1
ATOM 647 C CA . GLU A 1 85 ? 0.123 6.869 -18.836 1.00 90.44 85 GLU A CA 1
ATOM 648 C C . GLU A 1 85 ? 0.143 6.110 -20.166 1.00 90.44 85 GLU A C 1
ATOM 650 O O . GLU A 1 85 ? -0.656 6.392 -21.056 1.00 90.44 85 GLU A O 1
ATOM 655 N N . THR A 1 86 ? 0.987 5.080 -20.277 1.00 91.12 86 THR A N 1
ATOM 656 C CA . THR A 1 86 ? 1.115 4.275 -21.504 1.00 91.12 86 THR A CA 1
ATOM 657 C C . THR A 1 86 ? -0.173 3.517 -21.857 1.00 91.12 86 THR A C 1
ATOM 659 O O . THR A 1 86 ? -0.474 3.319 -23.033 1.00 91.12 86 THR A O 1
ATOM 662 N N . HIS A 1 87 ? -0.942 3.078 -20.854 1.00 86.12 87 HIS A N 1
ATOM 663 C CA . HIS A 1 87 ? -2.130 2.230 -21.039 1.00 86.12 87 HIS A CA 1
ATOM 664 C C . HIS A 1 87 ? -3.462 2.959 -20.799 1.00 86.12 87 HIS A C 1
ATOM 666 O O . HIS A 1 87 ? -4.497 2.292 -20.717 1.00 86.12 87 HIS A O 1
ATOM 672 N N . ASP A 1 88 ? -3.435 4.282 -20.604 1.00 81.25 88 ASP A N 1
ATOM 673 C CA . ASP A 1 88 ? -4.582 5.128 -20.230 1.00 81.25 88 ASP A CA 1
ATOM 674 C C . ASP A 1 88 ? -5.495 4.474 -19.165 1.00 81.25 88 ASP A C 1
ATOM 676 O O . ASP A 1 88 ? -6.723 4.406 -19.251 1.00 81.25 88 ASP A O 1
ATOM 680 N N . SER A 1 89 ? -4.858 3.867 -18.158 1.00 81.56 89 SER A N 1
ATOM 681 C CA . SER A 1 89 ? -5.492 2.919 -17.230 1.00 81.56 89 SER A CA 1
ATOM 682 C C . SER A 1 89 ? -5.733 3.504 -15.838 1.00 81.56 89 SER A C 1
ATOM 684 O O . SER A 1 89 ? -5.913 2.767 -14.867 1.00 81.56 89 SER A O 1
ATOM 686 N N . PHE A 1 90 ? -5.828 4.830 -15.724 1.00 81.75 90 PHE A N 1
ATOM 687 C CA . PHE A 1 90 ? -6.107 5.527 -14.461 1.00 81.75 90 PHE A CA 1
ATOM 688 C C . PHE A 1 90 ? -7.398 5.057 -13.775 1.00 81.75 90 PHE A C 1
ATOM 690 O O . PHE A 1 90 ? -7.512 5.104 -12.551 1.00 81.75 90 PHE A O 1
ATOM 697 N N . ASN A 1 91 ? -8.361 4.526 -14.536 1.00 82.81 91 ASN A N 1
ATOM 698 C CA . ASN A 1 91 ? -9.582 3.935 -13.986 1.00 82.81 91 ASN A CA 1
ATOM 699 C C . ASN A 1 91 ? -9.320 2.760 -13.029 1.00 82.81 91 ASN A C 1
ATOM 701 O O . ASN A 1 91 ? -10.122 2.540 -12.123 1.00 82.81 91 ASN A O 1
ATOM 705 N N . ARG A 1 92 ? -8.207 2.035 -13.194 1.00 79.75 92 ARG A N 1
ATOM 706 C CA . ARG A 1 92 ? -7.879 0.846 -12.393 1.00 79.75 92 ARG A CA 1
ATOM 707 C C . ARG A 1 92 ? -7.429 1.177 -10.971 1.00 79.75 92 ARG A C 1
ATOM 709 O O . ARG A 1 92 ? -7.558 0.350 -10.079 1.00 79.75 92 ARG A O 1
ATOM 716 N N . ILE A 1 93 ? -6.931 2.392 -10.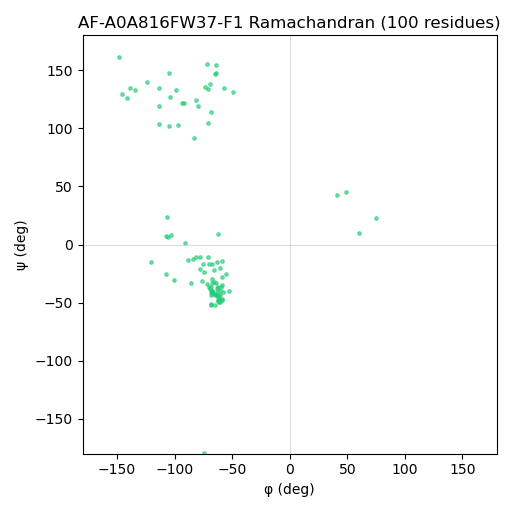748 1.00 83.12 93 ILE A N 1
ATOM 717 C CA . ILE A 1 93 ? -6.410 2.838 -9.448 1.00 83.12 93 ILE A CA 1
ATOM 718 C C . ILE A 1 93 ? -7.347 3.808 -8.717 1.00 83.12 93 ILE A C 1
ATOM 720 O O . ILE A 1 93 ? -6.998 4.312 -7.655 1.00 83.12 93 ILE A O 1
ATOM 724 N N . LYS A 1 94 ? -8.559 4.050 -9.238 1.00 84.62 94 LYS A N 1
ATOM 725 C CA . LYS A 1 94 ? -9.542 4.982 -8.646 1.00 84.62 94 LYS A CA 1
ATOM 726 C C . LYS A 1 94 ? -9.987 4.620 -7.228 1.00 84.62 94 LYS A C 1
ATOM 728 O O . LYS A 1 94 ? -10.532 5.468 -6.530 1.00 84.62 94 LYS A O 1
ATOM 733 N N . THR A 1 95 ? -9.804 3.369 -6.820 1.00 85.25 95 THR A N 1
ATOM 734 C CA . THR A 1 95 ? -10.175 2.890 -5.484 1.00 85.25 95 THR A CA 1
ATOM 735 C C . THR A 1 95 ? -9.168 3.315 -4.417 1.00 85.25 95 THR A C 1
ATOM 737 O O . THR A 1 95 ? -9.528 3.378 -3.241 1.00 85.25 95 THR A O 1
ATOM 740 N N . LEU A 1 96 ? -7.931 3.646 -4.814 1.00 85.12 96 LEU A N 1
ATOM 741 C CA . LEU A 1 96 ? -6.892 4.096 -3.896 1.00 85.12 96 LEU A CA 1
ATOM 742 C C . LEU A 1 96 ? -7.267 5.467 -3.337 1.00 85.12 96 LEU A C 1
ATOM 744 O O . LEU A 1 96 ? -7.307 6.468 -4.049 1.00 85.12 96 LEU A O 1
ATOM 748 N N . ARG A 1 97 ? -7.516 5.510 -2.029 1.00 84.56 97 ARG A N 1
ATOM 749 C CA . ARG A 1 97 ? -7.789 6.744 -1.291 1.00 84.56 97 ARG A CA 1
ATOM 750 C C . ARG A 1 97 ? -6.499 7.419 -0.841 1.00 84.56 97 ARG A C 1
ATOM 752 O O . ARG A 1 97 ? -6.452 8.640 -0.735 1.00 84.56 97 ARG A O 1
ATOM 759 N N . SER A 1 98 ? -5.471 6.632 -0.538 1.00 84.31 98 SER A N 1
ATOM 760 C CA . SER A 1 98 ? -4.186 7.140 -0.072 1.00 84.31 98 SER A CA 1
ATOM 761 C C . SER A 1 98 ? -3.042 6.333 -0.675 1.00 84.31 98 SER A C 1
ATOM 763 O O . SER A 1 98 ? -2.999 5.107 -0.565 1.00 84.31 98 SER A O 1
ATOM 765 N N . VAL A 1 99 ? -2.119 7.052 -1.310 1.00 86.38 99 VAL A N 1
ATOM 766 C CA . VAL A 1 99 ? -0.846 6.535 -1.810 1.00 86.38 99 VAL A CA 1
ATOM 767 C C . VAL A 1 99 ? 0.240 7.215 -0.992 1.00 86.38 99 VAL A C 1
ATOM 769 O O . VAL A 1 99 ? 0.314 8.443 -0.971 1.00 86.38 99 VAL A O 1
ATOM 772 N N . THR A 1 100 ? 1.038 6.429 -0.277 1.00 84.31 100 THR A N 1
ATOM 773 C CA . THR A 1 100 ? 2.159 6.944 0.518 1.00 84.31 100 THR A CA 1
ATOM 774 C C . THR A 1 100 ? 3.462 6.445 -0.085 1.00 84.31 100 THR A C 1
ATOM 776 O O . THR A 1 100 ? 3.576 5.267 -0.411 1.00 84.31 100 THR A O 1
ATOM 779 N N . SER A 1 101 ? 4.442 7.334 -0.218 1.00 81.69 101 SER A N 1
ATOM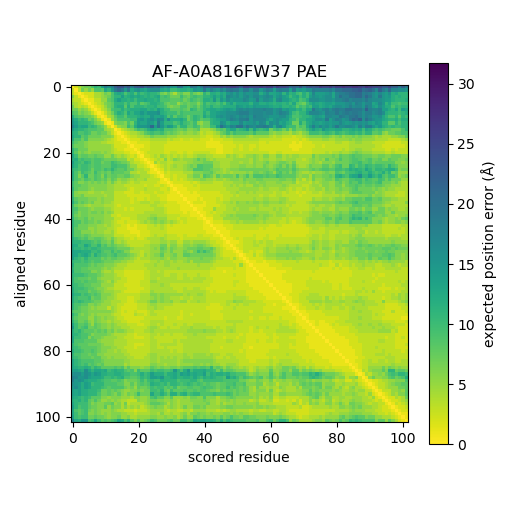 780 C CA . SER A 1 101 ? 5.791 6.986 -0.660 1.00 81.69 101 SER A CA 1
ATOM 781 C C . SER A 1 101 ? 6.826 7.433 0.358 1.00 81.69 101 SER A C 1
ATOM 783 O O . SER A 1 101 ? 6.705 8.534 0.900 1.00 81.69 101 SER A O 1
ATOM 785 N N . GLY A 1 102 ? 7.841 6.602 0.582 1.00 74.00 102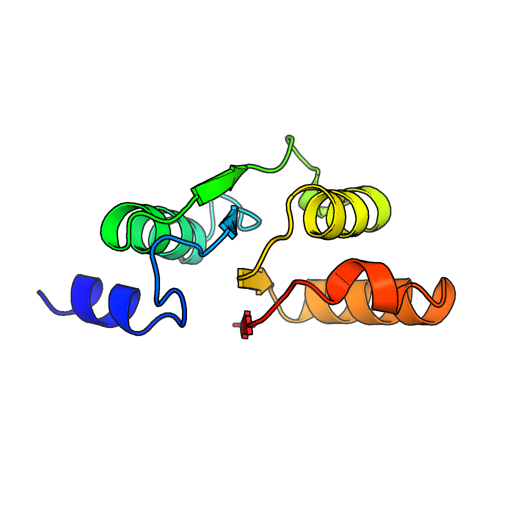 GLY A N 1
ATOM 786 C CA . GLY A 1 102 ? 8.954 6.853 1.496 1.00 74.00 102 GLY A CA 1
ATOM 787 C C . GLY A 1 102 ? 10.194 6.066 1.117 1.00 74.00 102 GLY A C 1
ATOM 788 O O . GLY A 1 102 ? 10.077 5.158 0.261 1.00 74.00 102 GLY A O 1
#

Foldseek 3Di:
DVVLVVLCVPPLPALQAEQEQLDDPVDPVNVSSVSSCVVRNHHYHYADVVQLVPLVSVLQSCQVVLHAEYEDEPVSVVVNVVVCVVVVPVVSNVSHNDYHYD

Solvent-accessible surface area (backbon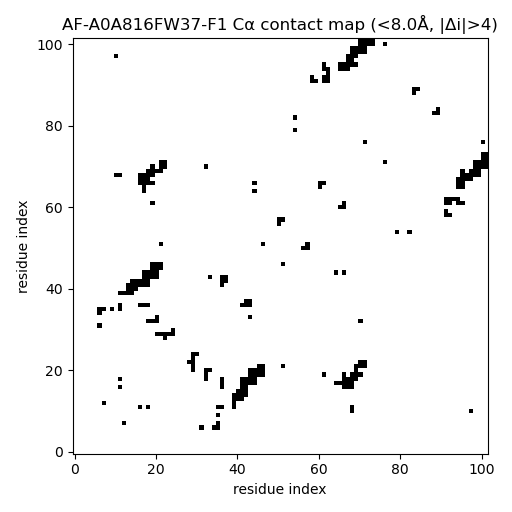e atoms only — not comparable to full-atom values): 5781 Å² total; per-residue (Å²): 122,67,65,65,55,55,33,65,66,40,90,68,80,45,48,85,35,22,35,46,54,61,56,54,86,91,44,80,65,33,55,46,56,52,48,31,24,64,74,47,54,26,43,76,44,76,59,58,91,75,36,81,77,36,65,68,58,44,40,49,50,34,44,77,64,51,25,24,34,39,62,42,44,61,75,59,46,52,54,50,49,56,53,32,65,76,64,73,42,63,79,36,54,68,49,49,77,42,81,47,69,108

Mean predicted aligned error: 5.8 Å

InterPro domains:
  IPR000873 AMP-dependent synthetase/ligase domain [PF00501] (9-99)
  IPR052091 Beta-alanine Activation and Resistance [PTHR44394] (12-100)

pLDDT: mean 83.53, std 9.45, range [50.28, 92.31]

Radius of gyration: 13.26 Å; Cα contacts (8 Å, |Δi|>4): 146; chains: 1; bounding box: 27×22×45 Å

Nearest PDB structures (foldseek):
  7xbv-assembly1_A  TM=8.405E-01  e=1.596E-05  Saccharothrix mutabilis subsp. capreolus
  4d4h-assembly1_A  TM=8.926E-01  e=1.027E-04  Planktothrix agardhii
  4d4g-assembly1_A  TM=8.996E-01  e=1.168E-04  Planktothrix agardhii
  7xbt-assembly1_A  TM=7.573E-01  e=6.553E-05  Saccharothrix mutabilis subsp. capreolus
  7xbs-assembly1_A  TM=7.583E-01  e=1.510E-04  Saccharothrix mutabilis subsp. capreolus

Organism: NCBI:txid1234261

Secondary structure (DSSP, 8-state):
-HHHHHHTTSS--STT-EEEE-S-TTSTTHHHHHHHHHHHT-EEEEPPTTGGG-HHHHHHHHHHTT--EEE--HHHHHHHHHHHHHTT-GGGGTT-SEEE--

Sequence (102 aa):
MSYMRSITSMNVTNKNDIVVQLTSSSFDHHMPEIAGCLITGGTLLLLKPNGNHDMAYLTNIIQNNCATFIFIVPSLLSILCDFLETHDSFNRIKTLRSVTSG